Protein AF-A0A4P5VW61-F1 (afdb_monomer)

Secondary structure (DSSP, 8-state):
-----EE-TTT-PEEEEEEEEEEEEETTEEEEEEEEEEEETT-PPPTT--SS-EE--HHHHHHHHHHHHHHHHHHHSSPPPGGGS-----PPPS-----PPPPHHHHHHHHHHHTTS-HHHHHHHH-S-------

Mean predicted aligned error: 16.07 Å

Radius of gyration: 23.54 Å; Cα contacts (8 Å, |Δi|>4): 125; chains: 1; bounding box: 51×64×35 Å

Solvent-accessible surface area (backbone atoms only — not comparable to full-atom values): 8748 Å² total; per-residue (Å²): 131,89,76,72,83,42,54,27,95,86,75,66,44,58,30,42,83,42,77,41,86,41,78,50,76,56,91,94,47,72,49,78,43,78,37,69,34,35,30,29,72,82,51,50,67,39,98,85,65,49,74,61,28,67,50,76,53,75,67,43,52,62,64,37,46,61,58,52,43,51,54,38,28,73,74,70,74,46,81,73,58,78,90,69,50,92,63,81,73,76,73,73,69,91,70,78,89,76,90,78,84,73,52,75,66,56,48,51,55,49,54,67,70,40,62,90,52,55,71,72,55,44,48,63,74,65,67,63,76,100,74,83,92,84,128

Foldseek 3Di:
DCPPFDADPPPRATWDKDWDFDWDDDDPDIDTFTAIWTWHPVFDADPVRDTGDTHHDPVSLVVCVVRVQVRCCVRPVDGDDPVPRPDDPPPPPPDDDDDDDDDPVRVVVLPVVCPPDDSVVSCVVPPPDPDDDPD

Sequence (135 aa):
MDQTAKTCPYCEKMARPVLVPTRIKRGDRVVSVQLETWECASGCRSEDGSRPFAFSDQAQAKRNDPVIREAWRGAFGEEIPDAMRPGRKPQEPRNRTVQVKLTERELHELDQRRGGASRSEYIRSHALPFERRTG

Nearest PDB structures (foldseek):
  8s9i-assembly1_A  TM=2.955E-01  e=8.346E-01  Tequatrovirus
  6u11-assembly1_A-2  TM=4.839E-01  e=3.223E+00  Xenopus laevis
  2ix8-assembly1_A  TM=2.267E-01  e=7.161E+00  Saccharomyces cerevisiae

Structure (mmCIF, N/CA/C/O backbone):
data_AF-A0A4P5VW61-F1
#
_entry.id   AF-A0A4P5VW61-F1
#
loop_
_atom_site.group_PDB
_atom_site.id
_atom_site.type_symbol
_atom_site.label_atom_id
_atom_site.label_alt_id
_atom_site.label_comp_id
_atom_site.label_asym_id
_atom_site.label_entity_id
_atom_site.label_seq_id
_atom_site.pdbx_PDB_ins_code
_atom_site.Cartn_x
_atom_site.Cartn_y
_atom_site.Cartn_z
_atom_site.occupancy
_atom_site.B_iso_or_equiv
_atom_site.auth_seq_id
_atom_site.auth_comp_id
_atom_site.auth_asym_id
_atom_site.auth_atom_id
_atom_site.pdbx_PDB_model_num
ATOM 1 N N . MET A 1 1 ? 0.773 23.503 -9.297 1.00 40.69 1 MET A N 1
ATOM 2 C CA . MET A 1 1 ? 0.613 22.157 -8.707 1.00 40.69 1 MET A CA 1
ATOM 3 C C . MET A 1 1 ? 1.643 21.270 -9.366 1.00 40.69 1 MET A C 1
ATOM 5 O O . MET A 1 1 ? 1.512 20.996 -10.550 1.00 40.69 1 MET A O 1
ATOM 9 N N . ASP A 1 2 ? 2.701 20.921 -8.646 1.00 42.50 2 ASP A N 1
ATOM 10 C CA . ASP A 1 2 ? 3.789 20.105 -9.182 1.00 42.50 2 ASP A CA 1
ATOM 11 C C . ASP A 1 2 ? 3.354 18.630 -9.152 1.00 42.50 2 ASP A C 1
ATOM 13 O O . ASP A 1 2 ? 3.580 17.900 -8.187 1.00 42.50 2 ASP A O 1
ATOM 17 N N . GLN A 1 3 ? 2.578 18.222 -10.162 1.00 53.84 3 GLN A N 1
ATOM 18 C CA . GLN A 1 3 ? 2.303 16.809 -10.417 1.00 53.84 3 GLN A CA 1
ATOM 19 C C . GLN A 1 3 ? 3.571 16.217 -11.020 1.00 53.84 3 GLN A C 1
ATOM 21 O O . GLN A 1 3 ? 3.691 16.082 -12.236 1.00 53.84 3 GLN A O 1
ATOM 26 N N . THR A 1 4 ? 4.550 15.911 -10.174 1.00 61.12 4 THR A N 1
ATOM 27 C CA . THR A 1 4 ? 5.763 15.236 -10.622 1.00 61.12 4 THR A CA 1
ATOM 28 C C . THR A 1 4 ? 5.333 13.902 -11.215 1.00 61.12 4 THR A C 1
ATOM 30 O O . THR A 1 4 ? 4.836 13.034 -10.491 1.00 61.12 4 THR A O 1
ATOM 33 N N . ALA A 1 5 ? 5.460 13.768 -12.537 1.00 67.75 5 ALA A N 1
ATOM 34 C CA . ALA A 1 5 ? 5.123 12.551 -13.254 1.00 67.75 5 ALA A CA 1
ATOM 35 C C . ALA A 1 5 ? 5.784 11.361 -12.546 1.00 67.75 5 ALA A C 1
ATOM 37 O O . ALA A 1 5 ? 7.002 11.332 -12.362 1.00 67.75 5 ALA A O 1
ATOM 38 N N . LYS A 1 6 ? 4.973 10.407 -12.085 1.00 81.56 6 LYS A N 1
ATOM 39 C CA . LYS A 1 6 ? 5.480 9.191 -11.451 1.00 81.56 6 LYS A CA 1
ATOM 40 C C . LYS A 1 6 ? 5.681 8.118 -12.497 1.00 81.56 6 LYS A C 1
ATOM 42 O O . LYS A 1 6 ? 4.929 8.031 -13.463 1.00 81.56 6 LYS A O 1
ATOM 47 N N . THR A 1 7 ? 6.685 7.286 -12.285 1.00 85.38 7 THR A N 1
ATOM 48 C CA . THR A 1 7 ? 6.927 6.088 -13.081 1.00 85.38 7 THR A CA 1
ATOM 49 C C . THR A 1 7 ? 6.535 4.857 -12.279 1.00 85.38 7 THR A C 1
ATOM 51 O O . THR A 1 7 ? 6.574 4.843 -11.047 1.00 85.38 7 THR A O 1
ATOM 54 N N . CYS A 1 8 ? 6.097 3.816 -12.977 1.00 83.38 8 CYS A N 1
ATOM 55 C CA . CYS A 1 8 ? 5.836 2.526 -12.367 1.00 83.38 8 CYS A CA 1
ATOM 56 C C . CYS A 1 8 ? 7.164 1.922 -11.872 1.00 83.38 8 CYS A C 1
ATOM 58 O O . CYS A 1 8 ? 8.082 1.789 -12.680 1.00 83.38 8 CYS A O 1
ATOM 60 N N . PRO A 1 9 ? 7.271 1.482 -10.607 1.00 79.75 9 PRO A N 1
ATOM 61 C CA . PRO A 1 9 ? 8.506 0.917 -10.055 1.00 79.75 9 PRO A CA 1
ATOM 62 C C . PRO A 1 9 ? 8.950 -0.398 -10.715 1.00 79.75 9 PRO A C 1
ATOM 64 O O . PRO A 1 9 ? 10.076 -0.824 -10.502 1.00 79.75 9 PRO A O 1
ATOM 67 N N . TYR A 1 10 ? 8.084 -1.047 -11.500 1.00 79.06 10 TYR A N 1
ATOM 68 C CA . TYR A 1 10 ? 8.384 -2.330 -12.146 1.00 79.06 10 TYR A CA 1
ATOM 69 C C . TYR A 1 10 ? 8.803 -2.205 -13.609 1.00 79.06 10 TYR A C 1
ATOM 71 O O . TYR A 1 10 ? 9.571 -3.022 -14.100 1.00 79.06 10 TYR A O 1
ATOM 79 N N . CYS A 1 11 ? 8.246 -1.237 -14.333 1.00 80.81 11 CYS A N 1
ATOM 80 C CA . CYS A 1 11 ? 8.435 -1.134 -15.780 1.00 80.81 11 CYS A CA 1
ATOM 81 C C . CYS A 1 11 ? 8.774 0.279 -16.250 1.00 80.81 11 CYS A C 1
ATOM 83 O O . CYS A 1 11 ? 8.789 0.522 -17.453 1.00 80.81 11 CYS A O 1
ATOM 85 N N . GLU A 1 12 ? 8.982 1.207 -15.310 1.00 84.56 12 GLU A N 1
ATOM 86 C CA . GLU A 1 12 ? 9.488 2.575 -15.499 1.00 84.56 12 GLU A CA 1
ATOM 87 C C . GLU A 1 12 ? 8.648 3.483 -16.409 1.00 84.56 12 GLU A C 1
ATOM 89 O O . GLU A 1 12 ? 8.930 4.669 -16.558 1.00 84.56 12 GLU A O 1
ATOM 94 N N . LYS A 1 13 ? 7.547 2.973 -16.965 1.00 86.25 13 LYS A N 1
ATOM 95 C CA . LYS A 1 13 ? 6.601 3.764 -17.751 1.00 86.25 13 LYS A CA 1
ATOM 96 C C . LYS A 1 13 ? 5.794 4.699 -16.859 1.00 86.25 13 LYS A C 1
ATOM 98 O O . LYS A 1 13 ? 5.634 4.449 -15.664 1.00 86.25 13 LYS A O 1
ATOM 103 N N . MET A 1 14 ? 5.244 5.751 -17.459 1.00 88.19 14 MET A N 1
ATOM 104 C CA . MET A 1 14 ? 4.424 6.730 -16.747 1.00 88.19 14 MET A CA 1
ATOM 105 C C . MET A 1 14 ? 3.256 6.066 -16.006 1.00 88.19 14 MET A C 1
ATOM 107 O O . MET A 1 14 ? 2.543 5.209 -16.536 1.00 88.19 14 MET A O 1
ATOM 111 N N . ALA A 1 15 ? 3.068 6.492 -14.766 1.00 88.38 15 ALA A N 1
ATOM 112 C CA . ALA A 1 15 ? 1.906 6.216 -13.954 1.00 88.38 15 ALA A CA 1
ATOM 113 C C . ALA A 1 15 ? 0.972 7.428 -13.991 1.00 88.38 15 ALA A C 1
ATOM 115 O O . ALA A 1 15 ? 1.412 8.577 -14.062 1.00 88.38 15 ALA A O 1
ATOM 116 N N . ARG A 1 16 ? -0.327 7.157 -13.940 1.00 88.25 16 ARG A N 1
ATOM 117 C CA . ARG A 1 16 ? -1.374 8.177 -13.898 1.00 88.25 16 ARG A CA 1
ATOM 118 C C . ARG A 1 16 ? -2.084 8.131 -12.548 1.00 88.25 16 ARG A C 1
ATOM 120 O O . ARG A 1 16 ? -2.221 7.040 -11.992 1.00 88.25 16 ARG A O 1
ATOM 127 N N . PRO A 1 17 ? -2.527 9.273 -12.008 1.00 88.31 17 PRO A N 1
ATOM 128 C CA . PRO A 1 17 ? -3.357 9.259 -10.819 1.00 88.31 17 PRO A CA 1
ATOM 129 C C . PRO A 1 17 ? -4.737 8.698 -11.189 1.00 88.31 17 PRO A C 1
ATOM 131 O O . PRO A 1 17 ? -5.300 9.049 -12.228 1.00 88.31 17 PRO A O 1
ATOM 134 N N . VAL A 1 18 ? -5.274 7.811 -10.358 1.00 89.06 18 VAL A N 1
ATOM 135 C CA . VAL A 1 18 ? -6.623 7.247 -10.495 1.00 89.06 18 VAL A CA 1
ATOM 136 C C . VAL A 1 18 ? -7.308 7.214 -9.135 1.00 89.06 18 VAL A C 1
ATOM 138 O O . VAL A 1 18 ? -6.644 7.147 -8.102 1.00 89.06 18 VAL A O 1
ATOM 141 N N . LEU A 1 19 ? -8.639 7.239 -9.131 1.00 90.81 19 LEU A N 1
ATOM 142 C CA . LEU A 1 19 ? -9.431 7.006 -7.927 1.00 90.81 19 LEU A CA 1
ATOM 143 C C . LEU A 1 19 ? -9.804 5.528 -7.850 1.00 90.81 19 LEU A C 1
ATOM 145 O O . LEU A 1 19 ? -10.357 4.981 -8.805 1.00 90.81 19 LEU A O 1
ATOM 149 N N . VAL A 1 20 ? -9.504 4.892 -6.720 1.00 87.44 20 VAL A N 1
ATOM 150 C CA . VAL A 1 20 ? -9.843 3.491 -6.465 1.00 87.44 20 VAL A CA 1
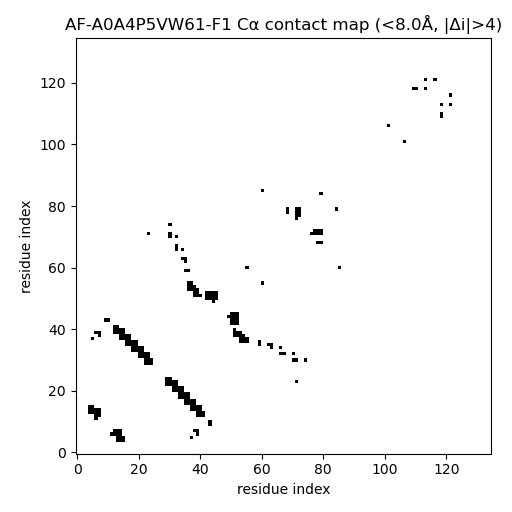ATOM 151 C C . VAL A 1 20 ? -10.799 3.354 -5.281 1.00 87.44 20 VAL A C 1
ATOM 153 O O . VAL A 1 20 ? -10.580 3.977 -4.233 1.00 87.44 20 VAL A O 1
ATOM 156 N N . PRO A 1 21 ? -11.831 2.497 -5.397 1.00 89.00 21 PRO A N 1
ATOM 157 C CA . PRO A 1 21 ? -12.710 2.192 -4.282 1.00 89.00 21 PRO A CA 1
ATOM 158 C C . PRO A 1 21 ? -11.942 1.388 -3.229 1.00 89.00 21 PRO A C 1
ATOM 160 O O . PRO A 1 21 ? -11.595 0.224 -3.428 1.00 89.00 21 PRO A O 1
ATOM 163 N N . THR A 1 22 ? -11.694 2.012 -2.084 1.00 88.44 22 THR A N 1
ATOM 164 C CA . THR A 1 22 ? -11.005 1.424 -0.938 1.00 88.44 22 THR A CA 1
ATOM 165 C C . THR A 1 22 ? -12.002 1.145 0.175 1.00 88.44 22 THR A C 1
ATOM 167 O O . THR A 1 22 ? -12.787 2.010 0.559 1.00 88.44 22 THR A O 1
ATOM 170 N N . ARG A 1 23 ? -11.971 -0.074 0.718 1.00 89.19 23 ARG A N 1
ATOM 171 C CA . ARG A 1 23 ? -12.832 -0.470 1.836 1.00 89.19 23 ARG A CA 1
ATOM 172 C C . ARG A 1 23 ? -12.127 -0.208 3.159 1.00 89.19 23 ARG A C 1
ATOM 174 O O . ARG A 1 23 ? -11.047 -0.741 3.397 1.00 89.19 23 ARG A O 1
ATOM 181 N N . ILE A 1 24 ? -12.776 0.545 4.036 1.00 87.50 24 ILE A N 1
ATOM 182 C CA . ILE A 1 24 ? -12.354 0.749 5.420 1.00 87.50 24 ILE A CA 1
ATOM 183 C C . ILE A 1 24 ? -13.316 -0.030 6.321 1.00 87.50 24 ILE A C 1
ATOM 185 O O . ILE A 1 24 ? -14.535 0.104 6.198 1.00 87.50 24 ILE A O 1
ATOM 189 N N . LYS A 1 25 ? -12.776 -0.877 7.201 1.00 86.06 25 LYS A N 1
ATOM 190 C CA . LYS A 1 25 ? -13.551 -1.790 8.053 1.00 86.06 25 LYS A CA 1
ATOM 191 C C . LYS A 1 25 ? -13.409 -1.420 9.528 1.00 86.06 25 LYS A C 1
ATOM 193 O O . LYS A 1 25 ? -12.300 -1.181 9.998 1.00 86.06 25 LYS A O 1
ATOM 198 N N . ARG A 1 26 ? -14.524 -1.470 10.259 1.00 84.44 26 ARG A N 1
ATOM 199 C CA . ARG A 1 26 ? -14.585 -1.367 11.719 1.00 84.44 26 ARG A CA 1
ATOM 200 C C . ARG A 1 26 ? -15.580 -2.390 12.267 1.00 84.44 26 ARG A C 1
ATOM 202 O O . ARG A 1 26 ? -16.781 -2.257 12.043 1.00 84.44 26 ARG A O 1
ATOM 209 N N . GLY A 1 27 ? -15.092 -3.400 12.990 1.00 84.00 27 GLY A N 1
ATOM 210 C CA . GLY A 1 27 ? -15.936 -4.528 13.407 1.00 84.00 27 GLY A CA 1
ATOM 211 C C . GLY A 1 27 ? -16.609 -5.161 12.186 1.00 84.00 27 GLY A C 1
ATOM 212 O O . GLY A 1 27 ? -15.923 -5.466 11.211 1.00 84.00 27 GLY A O 1
ATOM 213 N N . ASP A 1 28 ? -17.935 -5.265 12.195 1.00 87.19 28 ASP A N 1
ATOM 214 C CA . ASP A 1 28 ? -18.721 -5.806 11.073 1.00 87.19 28 ASP A CA 1
ATOM 215 C C . ASP A 1 28 ? -19.130 -4.762 10.027 1.00 87.19 28 ASP A C 1
ATOM 217 O O . ASP A 1 28 ? -19.692 -5.093 8.984 1.00 87.19 28 ASP A O 1
ATOM 221 N N . ARG A 1 29 ? -18.832 -3.485 10.272 1.00 84.56 29 ARG A N 1
ATOM 222 C CA . ARG A 1 29 ? -19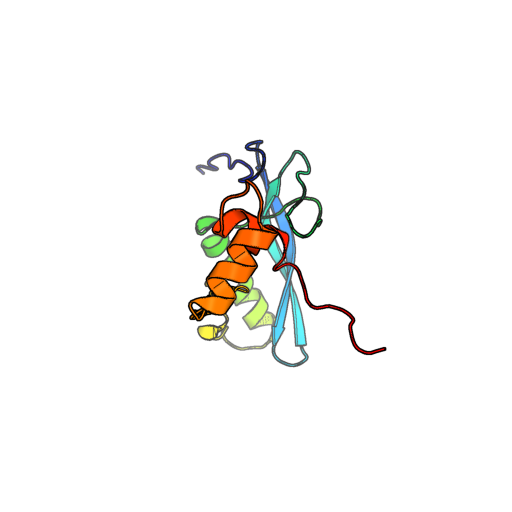.230 -2.389 9.391 1.00 84.56 29 ARG A CA 1
ATOM 223 C C . ARG A 1 29 ? -18.106 -2.060 8.414 1.00 84.56 29 ARG A C 1
ATOM 225 O O . ARG A 1 29 ? -16.934 -1.980 8.786 1.00 84.56 29 ARG A O 1
ATOM 232 N N . VAL A 1 30 ? -18.473 -1.842 7.155 1.00 88.69 30 VAL A N 1
ATOM 233 C CA . VAL A 1 30 ? -17.547 -1.493 6.073 1.00 88.69 30 VAL A CA 1
ATOM 234 C C . VAL A 1 30 ? -18.060 -0.247 5.369 1.00 88.69 30 VAL A C 1
ATOM 236 O O . VAL A 1 30 ? -19.234 -0.180 5.013 1.00 88.69 30 VAL A O 1
ATOM 239 N N . VAL A 1 31 ? -17.174 0.718 5.144 1.00 89.75 31 VAL A N 1
ATOM 240 C CA . VAL A 1 31 ? -17.430 1.886 4.296 1.00 89.75 31 VAL A CA 1
ATOM 241 C C . VAL A 1 31 ? -16.495 1.841 3.091 1.00 89.75 31 VAL A C 1
ATOM 243 O O . VAL A 1 31 ? -15.324 1.484 3.216 1.00 89.75 31 VAL A O 1
ATOM 246 N N . SER A 1 32 ? -17.020 2.161 1.910 1.00 90.88 32 SER A N 1
ATOM 247 C CA . SER A 1 32 ? -16.232 2.285 0.684 1.00 90.88 32 SER A CA 1
ATOM 248 C C . SER A 1 32 ? -15.967 3.759 0.411 1.00 90.88 32 SER A C 1
ATOM 250 O O . SER A 1 32 ? -16.907 4.545 0.345 1.00 90.88 32 SER A O 1
ATOM 252 N N . VAL A 1 33 ? -14.702 4.126 0.228 1.00 91.69 33 VAL A N 1
ATOM 253 C CA . VAL A 1 33 ? -14.259 5.494 -0.059 1.00 91.69 33 VAL A CA 1
ATOM 254 C C . VAL A 1 33 ? -13.412 5.508 -1.328 1.00 91.69 33 VAL A C 1
ATOM 256 O O . VAL A 1 33 ? -12.695 4.550 -1.604 1.00 91.69 33 VAL A O 1
ATOM 259 N N . GLN A 1 34 ? -13.503 6.572 -2.121 1.00 92.44 34 GLN A N 1
ATOM 260 C CA . GLN A 1 34 ? -12.650 6.754 -3.296 1.00 92.44 34 GLN A CA 1
ATOM 261 C C . GLN A 1 34 ? -11.339 7.406 -2.863 1.00 92.44 34 GLN A C 1
ATOM 263 O O . GLN A 1 34 ? -11.359 8.523 -2.351 1.00 92.44 34 GLN A O 1
ATOM 268 N N . LEU A 1 35 ? -10.215 6.714 -3.048 1.00 90.88 35 LEU A N 1
ATOM 269 C CA . LEU A 1 35 ? -8.885 7.228 -2.708 1.00 90.88 35 LEU A CA 1
ATOM 270 C C . LEU A 1 35 ? -8.026 7.372 -3.957 1.00 90.88 35 LEU A C 1
ATOM 272 O O . LEU A 1 35 ? -8.107 6.549 -4.866 1.00 90.88 35 LEU A O 1
ATOM 276 N N . GLU A 1 36 ? -7.174 8.392 -3.984 1.00 91.12 36 GLU A N 1
ATOM 277 C CA . GLU A 1 36 ? -6.223 8.587 -5.073 1.00 91.12 36 GLU A CA 1
ATOM 278 C C . GLU A 1 36 ? -5.053 7.600 -4.947 1.00 91.12 36 GLU A C 1
ATOM 280 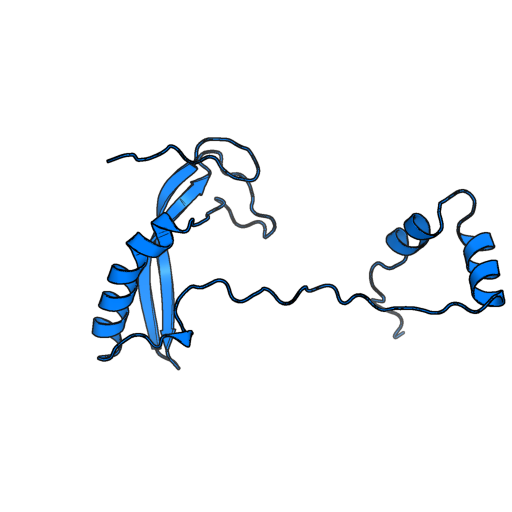O O . GLU A 1 36 ? -4.426 7.479 -3.892 1.00 91.12 36 GLU A O 1
ATOM 285 N N . THR A 1 37 ? -4.731 6.907 -6.034 1.00 89.88 37 THR A N 1
ATOM 286 C CA . THR A 1 37 ? -3.561 6.034 -6.162 1.00 89.88 37 THR A CA 1
ATOM 287 C C . THR A 1 37 ? -2.875 6.259 -7.511 1.00 89.88 37 THR A C 1
ATOM 289 O O . THR A 1 37 ? -3.431 6.903 -8.399 1.00 89.88 37 THR A O 1
ATOM 292 N N . TRP A 1 38 ? -1.641 5.791 -7.676 1.00 88.75 38 TRP A N 1
ATOM 293 C CA . TRP A 1 38 ? -0.960 5.769 -8.967 1.00 88.75 38 TRP A CA 1
ATOM 294 C C . TRP A 1 38 ? -1.196 4.435 -9.655 1.00 88.75 38 TRP A C 1
ATOM 296 O O . TRP A 1 38 ? -0.903 3.389 -9.090 1.00 88.75 38 TRP A O 1
ATOM 306 N N . GLU A 1 39 ? -1.648 4.469 -10.900 1.00 88.19 39 GLU A N 1
ATOM 307 C CA . GLU A 1 39 ? -1.827 3.283 -11.730 1.00 88.19 39 GLU A CA 1
ATOM 308 C C . GLU A 1 39 ? -0.842 3.298 -12.896 1.00 88.19 39 GLU A C 1
ATOM 310 O O . GLU A 1 39 ? -0.673 4.310 -13.583 1.00 88.19 39 GLU A O 1
ATOM 315 N N . CYS A 1 40 ? -0.190 2.163 -13.147 1.00 86.75 40 CYS A N 1
ATOM 316 C CA . CYS A 1 40 ? 0.692 2.021 -14.298 1.00 86.75 40 CYS A CA 1
ATOM 317 C C . CYS A 1 40 ? -0.100 2.077 -15.615 1.00 86.75 40 CYS A C 1
ATOM 319 O O . CYS A 1 40 ? -0.859 1.157 -15.928 1.00 86.75 40 CYS A O 1
ATOM 321 N N . ALA A 1 41 ? 0.156 3.093 -16.448 1.00 78.19 41 ALA A N 1
ATOM 322 C CA . ALA A 1 41 ? -0.577 3.308 -17.701 1.00 78.19 41 ALA A CA 1
ATOM 323 C C . ALA A 1 41 ? -0.345 2.208 -18.752 1.00 78.19 41 ALA A C 1
ATOM 325 O O . ALA A 1 41 ? -1.119 2.062 -19.692 1.00 78.19 41 ALA A O 1
ATOM 326 N N . SER A 1 42 ? 0.716 1.414 -18.599 1.00 76.81 42 SER A N 1
ATOM 327 C CA . SER A 1 42 ? 1.036 0.322 -19.523 1.00 76.81 42 SER A CA 1
ATOM 328 C C . SER A 1 42 ? 0.505 -1.045 -19.108 1.00 76.81 42 SER A C 1
ATOM 330 O O . SER A 1 42 ? 0.745 -2.038 -19.794 1.00 76.81 42 SER A O 1
ATOM 332 N N . GLY A 1 43 ? -0.218 -1.105 -17.985 1.00 68.94 43 GLY A N 1
ATOM 333 C CA . GLY A 1 43 ? -0.834 -2.333 -17.503 1.00 68.94 43 GLY A CA 1
ATOM 334 C C . GLY A 1 43 ? 0.177 -3.369 -17.018 1.00 68.94 43 GLY A C 1
ATOM 335 O O . GLY A 1 43 ? -0.082 -4.565 -17.144 1.00 68.94 43 GLY A O 1
ATOM 336 N N . CYS A 1 44 ? 1.332 -2.955 -16.495 1.00 73.44 44 CYS A N 1
ATOM 337 C CA . CYS A 1 44 ? 2.283 -3.879 -15.871 1.00 73.44 44 CYS A CA 1
ATOM 338 C C . CYS A 1 44 ? 1.572 -4.712 -14.788 1.00 73.44 44 CYS A C 1
ATOM 340 O O . CYS A 1 44 ? 0.659 -4.221 -14.119 1.00 73.44 44 CYS A O 1
ATOM 342 N N . ARG A 1 45 ? 1.925 -5.999 -14.693 1.00 66.81 45 ARG A N 1
ATOM 343 C CA . ARG A 1 45 ? 1.378 -6.899 -13.670 1.00 66.81 45 ARG A CA 1
ATOM 344 C C . ARG A 1 45 ? 2.089 -6.622 -12.352 1.00 66.81 45 ARG A C 1
ATOM 346 O O . ARG A 1 45 ? 3.308 -6.473 -12.341 1.00 66.81 45 ARG A O 1
ATOM 353 N N . SER A 1 46 ? 1.329 -6.561 -11.271 1.00 63.16 46 SER A N 1
ATOM 354 C CA . SER A 1 46 ? 1.866 -6.727 -9.923 1.00 63.16 46 SER A CA 1
ATOM 355 C C . SER A 1 46 ? 2.432 -8.147 -9.742 1.00 63.16 46 SER A C 1
ATOM 357 O O . SER A 1 46 ? 2.091 -9.066 -10.492 1.00 63.16 46 SER A O 1
ATOM 359 N N . GLU A 1 47 ? 3.241 -8.358 -8.702 1.00 62.00 47 GLU A N 1
ATOM 360 C CA . GLU A 1 47 ? 3.681 -9.706 -8.301 1.00 62.00 47 GLU A CA 1
ATOM 361 C C . GLU A 1 47 ? 2.511 -10.627 -7.913 1.00 62.00 47 GLU A C 1
ATOM 363 O O . GLU A 1 47 ? 2.607 -11.840 -8.068 1.00 62.00 47 GLU A O 1
ATOM 368 N N . ASP A 1 48 ? 1.387 -10.062 -7.456 1.00 62.25 48 ASP A N 1
ATOM 369 C CA . ASP A 1 48 ? 0.168 -10.811 -7.119 1.00 62.25 48 ASP A CA 1
ATOM 370 C C . ASP A 1 48 ? -0.766 -11.055 -8.323 1.00 62.25 48 ASP A C 1
ATOM 372 O O . ASP A 1 48 ? -1.847 -11.620 -8.170 1.00 62.25 48 ASP A O 1
ATOM 376 N N . GLY A 1 49 ? -0.358 -10.649 -9.531 1.00 60.84 49 GLY A N 1
ATOM 377 C CA . GLY A 1 49 ? -1.111 -10.859 -10.767 1.00 60.84 49 GLY A CA 1
ATOM 378 C C . GLY A 1 49 ? -2.323 -9.940 -10.958 1.00 60.84 49 GLY A C 1
ATOM 379 O O . GLY A 1 49 ? -2.963 -10.017 -12.012 1.00 60.84 49 GLY A O 1
ATOM 380 N N . SER A 1 50 ? -2.627 -9.052 -10.006 1.00 61.06 50 SER A N 1
ATOM 381 C CA . SER A 1 50 ? -3.640 -8.012 -10.186 1.00 61.06 50 SER A CA 1
ATOM 382 C C . SER A 1 50 ? -3.248 -7.035 -11.308 1.00 61.06 50 SER A C 1
ATOM 384 O O . SER A 1 50 ? -2.085 -6.663 -11.503 1.00 61.06 50 SER A O 1
ATOM 386 N N . ARG A 1 51 ? -4.231 -6.660 -12.134 1.00 63.38 51 ARG A N 1
ATOM 387 C CA . ARG A 1 51 ? -4.060 -5.658 -13.191 1.00 63.38 51 ARG A CA 1
ATOM 388 C C . ARG A 1 51 ? -5.198 -4.648 -13.142 1.00 63.38 51 ARG A C 1
ATOM 390 O O . ARG A 1 51 ? -6.350 -5.069 -13.023 1.00 63.38 51 ARG A O 1
ATOM 397 N N . PRO A 1 52 ? -4.892 -3.364 -13.367 1.00 69.88 52 PRO A N 1
ATOM 398 C CA . PRO A 1 52 ? -3.548 -2.774 -13.502 1.00 69.88 52 PRO A CA 1
ATOM 399 C C . PRO A 1 52 ? -2.801 -2.635 -12.154 1.00 69.88 52 PRO A C 1
ATOM 401 O O . PRO A 1 52 ? -3.429 -2.539 -11.105 1.00 69.88 52 PRO A O 1
ATOM 404 N N . PHE A 1 53 ? -1.457 -2.627 -12.178 1.00 77.94 53 PHE A N 1
ATOM 405 C CA . PHE A 1 53 ? -0.647 -2.367 -10.978 1.00 77.94 53 PHE A CA 1
ATOM 406 C C . PHE A 1 53 ? -0.917 -0.957 -10.434 1.00 77.94 53 PHE A C 1
ATOM 408 O O . PHE A 1 53 ? -0.683 0.031 -11.143 1.00 77.94 53 PHE A O 1
ATOM 415 N N . ALA A 1 54 ? -1.350 -0.888 -9.174 1.00 81.31 54 ALA A N 1
ATOM 416 C CA . ALA A 1 54 ? -1.601 0.344 -8.440 1.00 81.31 54 ALA A CA 1
ATOM 417 C C . ALA A 1 54 ? -0.675 0.470 -7.220 1.00 81.31 54 ALA A C 1
ATOM 419 O O . ALA A 1 54 ? -0.365 -0.519 -6.555 1.00 81.31 54 ALA A O 1
ATOM 420 N N . PHE A 1 55 ? -0.224 1.687 -6.922 1.00 82.88 55 PHE A N 1
ATOM 421 C CA . PHE A 1 55 ? 0.680 1.976 -5.812 1.00 82.88 55 PHE A CA 1
ATOM 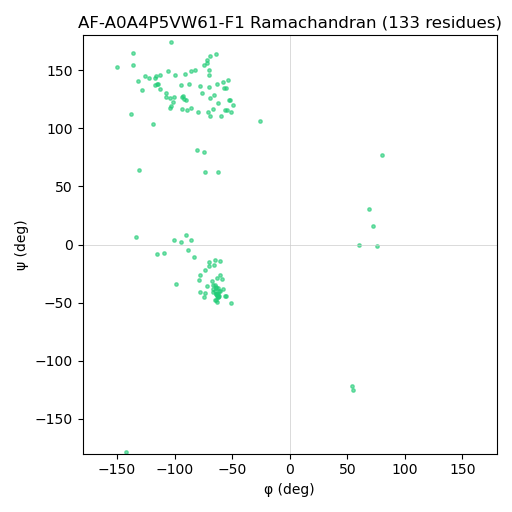422 C C . PHE A 1 55 ? 0.456 3.377 -5.250 1.00 82.88 55 PHE A C 1
ATOM 424 O O . PHE A 1 55 ? 0.051 4.291 -5.959 1.00 82.88 55 PHE A O 1
ATOM 431 N N . SER A 1 56 ? 0.777 3.565 -3.972 1.00 84.19 56 SER A N 1
ATOM 432 C CA . SER A 1 56 ? 0.692 4.872 -3.321 1.00 84.19 56 SER A CA 1
ATOM 433 C C . SER A 1 56 ? 2.028 5.306 -2.747 1.00 84.19 56 SER A C 1
ATOM 435 O O . SER A 1 56 ? 2.793 4.495 -2.225 1.00 84.19 56 SER A O 1
ATOM 437 N N . ASP A 1 57 ? 2.294 6.607 -2.832 1.00 83.06 57 ASP A N 1
ATOM 438 C CA . ASP A 1 57 ? 3.442 7.244 -2.194 1.00 83.06 57 ASP A CA 1
ATOM 439 C C . ASP A 1 57 ? 3.029 8.013 -0.926 1.00 83.06 57 ASP A C 1
ATOM 441 O O . ASP A 1 57 ? 1.847 8.140 -0.589 1.00 83.06 57 ASP A O 1
ATOM 445 N N . GLN A 1 58 ? 4.017 8.535 -0.196 1.00 80.56 58 GLN A N 1
ATOM 446 C CA . GLN A 1 58 ? 3.766 9.288 1.035 1.00 80.56 58 GLN A CA 1
ATOM 447 C C . GLN A 1 58 ? 2.954 10.572 0.786 1.00 80.56 58 GLN A C 1
ATOM 449 O O . GLN A 1 58 ? 2.220 11.013 1.670 1.00 80.56 58 GLN A O 1
ATOM 454 N N . ALA A 1 59 ? 3.065 11.182 -0.397 1.00 82.69 59 ALA A N 1
ATOM 455 C CA . ALA A 1 59 ? 2.319 12.389 -0.730 1.00 82.69 59 ALA A CA 1
ATOM 456 C C . ALA A 1 59 ? 0.836 12.071 -0.979 1.00 82.69 59 ALA A C 1
ATOM 458 O O . ALA A 1 59 ? -0.024 12.788 -0.473 1.00 82.69 59 ALA A O 1
ATOM 459 N N . GLN A 1 60 ? 0.527 10.973 -1.675 1.00 84.88 60 GLN A N 1
ATOM 460 C CA . GLN A 1 60 ? -0.838 10.458 -1.819 1.00 84.88 60 GLN A CA 1
ATOM 461 C C . GLN A 1 60 ? -1.432 10.045 -0.480 1.00 84.88 60 GLN A C 1
ATOM 463 O O . GLN A 1 60 ? -2.567 10.406 -0.191 1.00 84.88 60 GLN A O 1
ATOM 468 N N . ALA A 1 61 ? -0.664 9.364 0.375 1.00 84.94 61 ALA A N 1
ATOM 469 C CA . ALA A 1 61 ? -1.130 9.014 1.715 1.00 84.94 61 ALA A CA 1
ATOM 470 C C . ALA A 1 61 ? -1.556 10.265 2.507 1.00 84.94 61 ALA A C 1
ATOM 472 O O . ALA A 1 61 ? -2.637 10.283 3.089 1.00 84.94 61 ALA A O 1
ATOM 473 N N . LYS A 1 62 ? -0.759 11.343 2.455 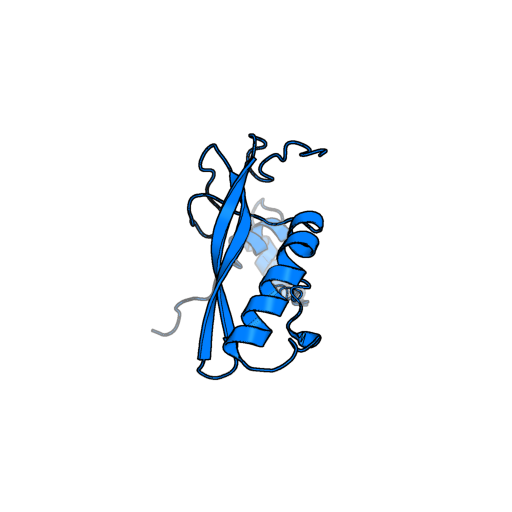1.00 87.06 62 LYS A N 1
ATOM 474 C CA . LYS A 1 62 ? -1.101 12.632 3.082 1.00 87.06 62 LYS A CA 1
ATOM 475 C C . LYS A 1 62 ? -2.346 13.289 2.472 1.00 87.06 62 LYS A C 1
ATOM 477 O O . LYS A 1 62 ? -3.112 13.895 3.213 1.00 87.06 62 LYS A O 1
ATOM 482 N N . ARG A 1 63 ? -2.561 13.180 1.154 1.00 87.19 63 ARG A N 1
ATOM 483 C CA . ARG A 1 63 ? -3.765 13.710 0.481 1.00 87.19 63 ARG A CA 1
ATOM 484 C C . ARG A 1 63 ? -5.026 12.901 0.789 1.00 87.19 63 ARG A C 1
ATOM 486 O O . ARG A 1 63 ? -6.094 13.482 0.931 1.00 87.19 63 ARG A O 1
ATOM 493 N N . ASN A 1 64 ? -4.897 11.584 0.919 1.00 91.25 64 ASN A N 1
ATOM 494 C CA . ASN A 1 64 ? -6.006 10.676 1.210 1.00 91.25 64 ASN A CA 1
ATOM 495 C C . ASN A 1 64 ? -6.423 10.697 2.690 1.00 91.25 64 ASN A C 1
ATOM 497 O O . ASN A 1 64 ? -7.576 10.410 2.995 1.00 91.25 64 ASN A O 1
ATOM 501 N N . ASP A 1 65 ? -5.517 11.037 3.611 1.00 90.06 65 ASP A N 1
ATOM 502 C CA . ASP A 1 65 ? -5.781 11.064 5.057 1.00 90.06 65 ASP A CA 1
ATOM 503 C C . ASP A 1 65 ? -7.039 11.867 5.466 1.00 90.06 65 ASP A C 1
ATOM 505 O O . ASP A 1 65 ? -7.886 11.301 6.162 1.00 90.06 65 ASP A O 1
ATOM 509 N N . PRO A 1 66 ? -7.254 13.128 5.027 1.00 91.75 66 PRO A N 1
ATOM 510 C CA . PRO A 1 66 ? -8.480 13.856 5.364 1.00 91.75 66 PRO A CA 1
ATOM 511 C C . PRO A 1 66 ? -9.748 13.181 4.820 1.00 91.75 66 PRO A C 1
ATOM 513 O O . PRO A 1 66 ? -10.745 13.117 5.534 1.00 91.75 66 PRO A O 1
ATOM 516 N N . VAL A 1 67 ? -9.694 12.605 3.612 1.00 91.75 67 VAL A N 1
ATOM 517 C CA . VAL A 1 67 ? -10.824 11.889 2.987 1.00 91.75 67 VAL A CA 1
ATOM 518 C C . VAL A 1 67 ? -11.199 10.649 3.803 1.00 91.75 67 VAL A C 1
ATOM 520 O O . VAL A 1 67 ? -12.373 10.386 4.060 1.00 91.75 67 VAL A O 1
ATOM 523 N N . ILE A 1 68 ? -10.195 9.901 4.270 1.00 90.62 68 ILE A N 1
ATOM 524 C CA . ILE A 1 68 ? -10.381 8.737 5.144 1.00 90.62 68 ILE A CA 1
ATOM 525 C C . ILE A 1 68 ? -11.014 9.159 6.473 1.00 90.62 68 ILE A C 1
ATOM 527 O O . ILE A 1 68 ? -11.947 8.505 6.936 1.00 90.62 68 ILE A O 1
ATOM 531 N N . ARG A 1 69 ? -10.528 10.245 7.088 1.00 90.19 69 ARG A N 1
ATOM 532 C CA . ARG A 1 69 ? -11.051 10.747 8.369 1.00 90.19 69 ARG A CA 1
ATOM 533 C C . ARG A 1 69 ? -12.499 11.202 8.262 1.00 90.19 69 ARG A C 1
ATOM 535 O O . ARG A 1 69 ? -13.291 10.895 9.149 1.00 90.19 69 ARG A O 1
ATOM 542 N N . GLU A 1 70 ? -12.845 11.906 7.192 1.00 92.75 70 GLU A N 1
ATOM 543 C CA . GLU A 1 70 ? -14.213 12.350 6.938 1.00 92.75 70 GLU A CA 1
ATOM 544 C C . GLU A 1 70 ? -15.149 11.159 6.716 1.00 92.75 70 GLU A C 1
ATOM 546 O O . GLU A 1 70 ? -16.177 11.053 7.387 1.00 92.75 70 GLU A O 1
ATOM 551 N N . ALA A 1 71 ? -14.754 10.205 5.866 1.00 91.25 71 ALA A N 1
ATOM 552 C CA . ALA A 1 71 ? -15.522 8.984 5.633 1.00 91.25 71 ALA A CA 1
ATOM 553 C C . ALA A 1 71 ? -15.691 8.156 6.917 1.00 91.25 71 ALA A C 1
ATOM 555 O O . ALA A 1 71 ? -16.773 7.632 7.181 1.00 91.25 71 ALA A O 1
ATOM 556 N N . TRP A 1 72 ? -14.643 8.063 7.741 1.00 91.81 72 TRP A N 1
ATOM 557 C CA . TRP A 1 72 ? -14.692 7.380 9.033 1.00 91.81 72 TRP A CA 1
ATOM 558 C C . TRP A 1 72 ? -15.669 8.059 9.990 1.00 91.81 72 TRP A C 1
ATOM 560 O O . TRP A 1 72 ? -16.540 7.398 10.553 1.00 91.81 72 TRP A O 1
ATOM 570 N N . ARG A 1 73 ? -15.561 9.381 10.144 1.00 92.31 73 ARG A N 1
ATOM 571 C CA . ARG A 1 73 ? -16.437 10.161 11.019 1.00 92.31 73 ARG A CA 1
ATOM 572 C C . ARG A 1 73 ? -17.891 10.076 10.569 1.00 92.31 73 ARG A C 1
ATOM 574 O O . ARG A 1 73 ? -18.761 9.842 11.400 1.00 92.31 73 ARG A O 1
ATOM 581 N N . GLY A 1 74 ? -18.148 10.195 9.267 1.00 91.00 74 GLY A N 1
ATOM 582 C CA . GLY A 1 74 ? -19.489 10.070 8.697 1.00 91.00 74 GLY A CA 1
ATOM 583 C C . GLY A 1 74 ? -20.083 8.670 8.866 1.00 91.00 74 GLY A C 1
ATOM 584 O O . GLY A 1 74 ? -21.258 8.533 9.192 1.00 91.00 74 GLY A O 1
ATOM 585 N N . ALA A 1 75 ? -19.277 7.617 8.699 1.00 90.38 75 ALA A N 1
ATOM 586 C CA . ALA A 1 75 ? -19.757 6.245 8.826 1.00 90.38 75 ALA A CA 1
ATOM 587 C C . ALA A 1 75 ? -19.915 5.799 10.287 1.00 90.38 75 ALA A C 1
ATOM 589 O O . ALA A 1 75 ? -20.873 5.100 10.621 1.00 90.38 75 ALA A O 1
ATOM 590 N N . PHE A 1 76 ? -18.980 6.158 11.165 1.00 90.31 76 PHE A N 1
ATOM 591 C CA . PHE A 1 76 ? -18.854 5.563 12.498 1.00 90.31 76 PHE A CA 1
ATOM 592 C C . PHE A 1 76 ? -19.102 6.533 13.656 1.00 90.31 76 PHE A C 1
ATOM 594 O O . PHE A 1 76 ? -19.187 6.068 14.788 1.00 90.31 76 PHE A O 1
ATOM 601 N N . GLY A 1 77 ? -19.249 7.835 13.391 1.00 90.06 77 GLY A N 1
ATOM 602 C CA . GLY A 1 77 ? -19.576 8.844 14.404 1.00 90.06 77 GLY A CA 1
ATOM 603 C C . GLY A 1 77 ? -18.438 9.179 15.371 1.00 90.06 77 GLY A C 1
ATOM 604 O O . GLY A 1 77 ? -18.683 9.769 16.416 1.00 90.06 77 GLY A O 1
ATOM 605 N N . GLU A 1 78 ? -17.202 8.804 15.051 1.00 89.38 78 GLU A N 1
ATOM 606 C CA . GLU A 1 78 ? -16.036 9.002 15.916 1.00 89.38 78 GLU A CA 1
ATOM 607 C C . GLU A 1 78 ? -14.790 9.378 15.105 1.00 89.38 78 GLU A C 1
ATOM 609 O O . GLU A 1 78 ? -14.835 9.479 13.879 1.00 89.38 78 GLU A O 1
ATOM 614 N N . GLU A 1 79 ? -13.658 9.563 15.780 1.00 86.81 79 GLU A N 1
ATOM 615 C CA . GLU A 1 79 ? -12.365 9.750 15.123 1.00 86.81 79 GLU A CA 1
ATOM 616 C C . GLU A 1 79 ? -11.691 8.413 14.804 1.00 86.81 79 GLU A C 1
ATOM 618 O O . GLU A 1 79 ? -11.889 7.418 15.500 1.00 86.81 79 GLU A O 1
ATOM 623 N N . ILE A 1 80 ? -10.900 8.380 13.727 1.00 83.31 80 ILE A N 1
ATOM 624 C CA . ILE A 1 80 ? -10.156 7.178 13.348 1.00 83.31 80 ILE A CA 1
ATOM 625 C C . ILE A 1 80 ? -9.033 6.918 14.370 1.00 83.31 80 ILE A C 1
ATOM 627 O O . ILE A 1 80 ? -8.220 7.811 14.610 1.00 83.31 80 ILE A O 1
ATOM 631 N N . PRO A 1 81 ? -8.946 5.715 14.968 1.00 79.06 81 PRO A N 1
ATOM 632 C CA . PRO A 1 81 ? -7.860 5.362 15.876 1.00 79.06 81 PRO A CA 1
ATOM 633 C C . PRO A 1 81 ? -6.479 5.486 15.227 1.00 79.06 81 PRO A C 1
ATOM 635 O O . PRO A 1 81 ? -6.265 5.032 14.101 1.00 79.06 81 PRO A O 1
ATOM 638 N N . ASP A 1 82 ? -5.502 5.990 15.983 1.00 69.31 82 ASP A N 1
ATOM 639 C CA . ASP A 1 82 ? -4.123 6.173 15.509 1.00 69.31 82 ASP A CA 1
ATOM 640 C C . ASP A 1 82 ? -3.456 4.870 15.044 1.00 69.31 82 ASP A C 1
ATOM 642 O O . ASP A 1 82 ? -2.660 4.879 14.105 1.00 69.31 82 ASP A O 1
ATOM 646 N N . ALA A 1 83 ? -3.844 3.735 15.632 1.00 60.94 83 ALA A N 1
ATOM 647 C CA . ALA A 1 83 ? -3.373 2.403 15.252 1.00 60.94 83 ALA A CA 1
ATOM 648 C C . ALA A 1 83 ? -3.893 1.913 13.882 1.00 60.94 83 ALA A C 1
ATOM 650 O O . ALA A 1 83 ? -3.364 0.943 13.341 1.00 60.94 83 ALA A O 1
ATOM 651 N N . MET A 1 84 ? -4.922 2.561 13.320 1.00 58.91 84 MET A N 1
ATOM 652 C CA . MET A 1 84 ? -5.447 2.285 11.975 1.00 58.91 84 MET A CA 1
ATOM 653 C C . MET A 1 84 ? -4.966 3.288 10.924 1.00 58.91 84 MET A C 1
ATOM 655 O O . MET A 1 84 ? -5.354 3.178 9.759 1.00 58.91 84 MET A O 1
ATOM 659 N N . ARG A 1 85 ? -4.082 4.229 11.292 1.00 58.28 85 ARG A N 1
ATOM 660 C CA . ARG A 1 85 ? -3.397 5.067 10.305 1.00 58.28 85 ARG A CA 1
ATOM 661 C C . ARG A 1 85 ? -2.650 4.154 9.323 1.00 58.28 85 ARG A C 1
ATOM 663 O O . ARG A 1 85 ? -1.973 3.225 9.770 1.00 58.28 85 ARG A O 1
ATOM 670 N N . PRO A 1 86 ? -2.729 4.400 8.004 1.00 47.84 86 PRO A N 1
ATOM 671 C CA . PRO A 1 86 ? -2.025 3.624 6.989 1.00 47.84 86 PRO A CA 1
ATOM 672 C C . PRO A 1 86 ? -0.522 3.954 7.004 1.00 47.84 86 PRO A C 1
ATOM 674 O O . PRO A 1 86 ? 0.048 4.466 6.048 1.00 47.84 86 PRO A O 1
ATOM 677 N N . GLY A 1 87 ? 0.141 3.670 8.121 1.00 47.12 87 GLY A N 1
ATOM 678 C CA . GLY A 1 87 ? 1.566 3.415 8.185 1.00 47.12 87 GLY A CA 1
ATOM 679 C C . GLY A 1 87 ? 1.740 1.925 7.959 1.00 47.12 87 GLY A C 1
ATOM 680 O O . GLY A 1 87 ? 1.218 1.123 8.729 1.00 47.12 87 GLY A O 1
ATOM 681 N N . ARG A 1 88 ? 2.404 1.573 6.855 1.00 42.66 88 ARG A N 1
ATOM 682 C CA . ARG A 1 88 ? 2.815 0.220 6.455 1.00 42.66 88 ARG A CA 1
ATOM 683 C C . ARG A 1 88 ? 2.972 -0.672 7.697 1.00 42.66 88 ARG A C 1
ATOM 685 O O . ARG A 1 88 ? 3.947 -0.506 8.427 1.00 42.66 88 ARG A O 1
ATOM 692 N N . LYS A 1 89 ? 2.043 -1.611 7.952 1.00 45.88 89 LYS A N 1
ATOM 693 C CA . LYS A 1 89 ? 2.383 -2.733 8.840 1.00 45.88 89 LYS A CA 1
ATOM 694 C C . LYS A 1 89 ? 3.675 -3.300 8.255 1.00 45.88 89 LYS A C 1
ATOM 696 O O . LYS A 1 89 ? 3.678 -3.567 7.047 1.00 45.88 89 LYS A O 1
ATOM 701 N N . PRO A 1 90 ? 4.770 -3.416 9.026 1.00 42.91 90 PRO A N 1
ATOM 702 C CA . PRO A 1 90 ? 5.912 -4.184 8.573 1.00 42.91 90 PRO A CA 1
ATOM 703 C C . PRO A 1 90 ? 5.334 -5.527 8.144 1.00 42.91 90 PRO A C 1
ATOM 705 O O . PRO A 1 90 ? 4.709 -6.208 8.957 1.00 42.91 90 PRO A O 1
ATOM 708 N N . GLN A 1 91 ? 5.401 -5.850 6.850 1.00 50.59 91 GLN A N 1
ATOM 709 C CA . GLN A 1 91 ? 5.141 -7.221 6.449 1.00 50.59 91 GLN A CA 1
ATOM 710 C C . GLN A 1 91 ? 6.140 -8.029 7.257 1.00 50.59 91 GLN A C 1
ATOM 712 O O . GLN A 1 91 ? 7.346 -7.814 7.117 1.00 50.59 91 GLN A O 1
ATOM 717 N N . GLU A 1 92 ? 5.648 -8.886 8.150 1.00 46.47 92 GLU A N 1
ATOM 718 C CA . GLU A 1 92 ? 6.520 -9.871 8.762 1.00 46.47 92 GLU A CA 1
ATOM 719 C C . GLU A 1 92 ? 7.216 -10.588 7.604 1.00 46.47 92 GLU A C 1
ATOM 721 O O . GLU A 1 92 ? 6.528 -11.039 6.676 1.00 46.47 92 GLU A O 1
ATOM 726 N N . PRO A 1 93 ? 8.559 -10.615 7.569 1.00 49.56 93 PRO A N 1
ATOM 727 C CA . PRO A 1 93 ? 9.257 -11.319 6.515 1.00 49.56 93 PRO A CA 1
ATOM 728 C C . PRO A 1 93 ? 8.731 -12.755 6.499 1.00 49.56 93 PRO A C 1
ATOM 730 O O . PRO A 1 93 ? 8.876 -13.499 7.466 1.00 49.56 93 PRO A O 1
ATOM 733 N N . ARG A 1 94 ? 8.084 -13.133 5.387 1.00 59.69 94 ARG A N 1
ATOM 734 C CA . ARG A 1 94 ? 7.518 -14.478 5.181 1.00 59.69 94 ARG A CA 1
ATOM 735 C C . ARG A 1 94 ? 8.589 -15.574 5.243 1.00 59.69 94 ARG A C 1
AT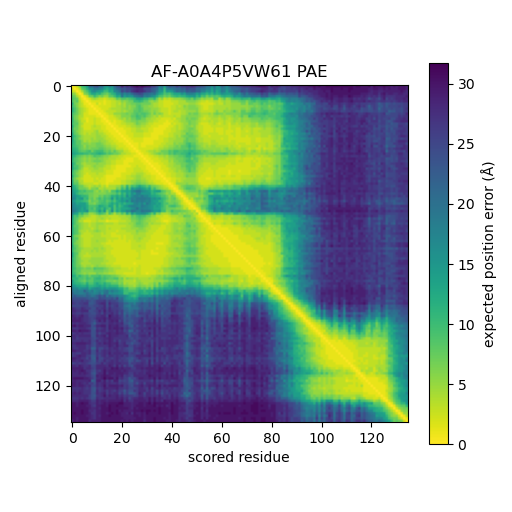OM 737 O O . ARG A 1 94 ? 8.261 -16.744 5.396 1.00 59.69 94 ARG A O 1
ATOM 744 N N . ASN A 1 95 ? 9.860 -15.179 5.169 1.00 58.91 95 ASN A N 1
ATOM 745 C CA . ASN A 1 95 ? 11.020 -16.045 5.262 1.00 58.91 95 ASN A CA 1
ATOM 746 C C . ASN A 1 95 ? 11.662 -15.890 6.646 1.00 58.91 95 ASN A C 1
ATOM 748 O O . ASN A 1 95 ? 12.156 -14.817 6.993 1.00 58.91 95 ASN A O 1
ATOM 752 N N . ARG A 1 96 ? 11.682 -16.974 7.427 1.00 56.06 96 ARG A N 1
ATOM 753 C CA . ARG A 1 96 ? 12.465 -17.059 8.664 1.00 56.06 96 ARG A CA 1
ATOM 754 C C . ARG A 1 96 ? 13.846 -17.616 8.335 1.00 56.06 96 ARG A C 1
ATOM 756 O O . ARG A 1 96 ? 13.953 -18.700 7.768 1.00 56.06 96 ARG A O 1
ATOM 763 N N . THR A 1 97 ? 14.900 -16.896 8.707 1.00 58.78 97 THR A N 1
ATOM 764 C CA . THR A 1 97 ? 16.268 -17.424 8.646 1.00 58.78 97 THR A CA 1
ATOM 765 C C . THR A 1 97 ? 16.433 -18.478 9.735 1.00 58.78 97 THR A C 1
ATOM 767 O O . THR A 1 97 ? 16.383 -18.154 10.919 1.00 58.78 97 THR A O 1
ATOM 770 N N . VAL A 1 98 ? 16.630 -19.737 9.343 1.00 57.66 98 VAL A N 1
ATOM 771 C CA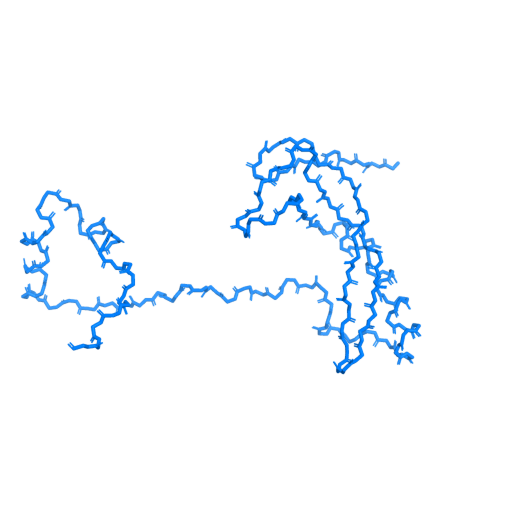 . VAL A 1 98 ? 16.940 -20.832 10.270 1.00 57.66 98 VAL A CA 1
ATOM 772 C C . VAL A 1 98 ? 18.438 -21.106 10.203 1.00 57.66 98 VAL A C 1
ATOM 774 O O . VAL A 1 98 ? 18.973 -21.378 9.130 1.00 57.66 98 VAL A O 1
ATOM 777 N N . GLN A 1 99 ? 19.129 -21.024 11.342 1.00 63.56 99 GLN A N 1
ATOM 778 C CA . GLN A 1 99 ? 20.516 -21.478 11.431 1.00 63.56 99 GLN A CA 1
ATOM 779 C C . GLN A 1 99 ? 20.529 -22.997 11.588 1.00 63.56 99 GLN A C 1
ATOM 781 O O . GLN A 1 99 ? 20.080 -23.521 12.605 1.00 63.56 99 GLN A O 1
ATOM 786 N N . VAL A 1 100 ? 21.048 -23.701 10.585 1.00 68.94 100 VAL A N 1
ATOM 787 C CA . VAL A 1 100 ? 21.241 -25.153 10.637 1.00 68.94 100 VAL A CA 1
ATOM 788 C C . VAL A 1 100 ? 22.722 -25.427 10.868 1.00 68.94 100 VAL A C 1
ATOM 790 O O . VAL A 1 100 ? 23.571 -24.932 10.127 1.00 68.94 100 VAL A O 1
ATOM 793 N N . LYS A 1 101 ? 23.038 -26.210 11.901 1.00 75.38 101 LYS A N 1
ATOM 794 C CA . LYS A 1 101 ? 24.374 -26.780 12.090 1.00 75.38 101 LYS A CA 1
ATOM 795 C C . LYS A 1 101 ? 24.372 -28.167 11.464 1.00 75.38 101 LYS A C 1
ATOM 797 O O . LYS A 1 101 ? 23.624 -29.023 11.917 1.00 75.38 101 LYS A O 1
ATOM 802 N N . LEU A 1 102 ? 25.186 -28.360 10.433 1.00 76.44 102 LEU A N 1
ATOM 803 C CA . LEU A 1 102 ? 25.441 -29.682 9.870 1.00 76.44 102 LEU A CA 1
ATOM 804 C C . LEU A 1 102 ? 26.602 -30.323 10.627 1.00 76.44 102 LEU A C 1
ATOM 806 O O . LEU A 1 102 ? 27.602 -29.663 10.916 1.00 76.44 102 LEU A O 1
ATOM 810 N N . THR A 1 103 ? 26.472 -31.606 10.934 1.00 81.00 103 THR A N 1
ATOM 811 C CA . THR A 1 103 ? 27.596 -32.439 11.363 1.00 81.00 103 THR A CA 1
ATOM 812 C C . THR A 1 103 ? 28.561 -32.672 10.198 1.00 81.00 103 THR A C 1
ATOM 814 O O . THR A 1 103 ? 28.208 -32.513 9.028 1.00 81.00 103 THR A O 1
ATOM 817 N N . GLU A 1 104 ? 29.793 -33.081 10.499 1.00 82.88 104 GLU A N 1
ATOM 818 C CA . GLU A 1 104 ? 30.817 -33.364 9.483 1.00 82.88 104 GLU A CA 1
ATOM 819 C C . GLU A 1 104 ? 30.364 -34.437 8.478 1.00 82.88 104 GLU A C 1
ATOM 821 O O . GLU A 1 104 ? 30.568 -34.296 7.272 1.00 82.88 104 GLU A O 1
ATOM 826 N N . ARG A 1 105 ? 29.650 -35.463 8.960 1.00 82.31 105 ARG A N 1
ATOM 827 C CA . ARG A 1 105 ? 29.058 -36.506 8.115 1.00 82.31 105 ARG A CA 1
ATOM 828 C C . ARG A 1 105 ? 27.993 -35.947 7.170 1.00 82.31 105 ARG A C 1
ATOM 830 O O . ARG A 1 105 ? 28.031 -36.231 5.978 1.00 82.31 105 ARG A O 1
ATOM 837 N N . GLU A 1 106 ? 27.068 -35.134 7.676 1.00 79.62 106 GLU A N 1
ATOM 838 C CA . GLU A 1 106 ? 26.010 -34.521 6.855 1.00 79.62 106 GLU A CA 1
ATOM 839 C C . GLU A 1 106 ? 26.586 -33.556 5.813 1.00 79.62 106 GLU A C 1
ATOM 841 O O . GLU A 1 106 ? 26.083 -33.471 4.693 1.00 79.62 106 GLU A O 1
ATOM 846 N N . LEU A 1 107 ? 27.671 -32.856 6.153 1.00 81.81 107 LEU A N 1
ATOM 847 C CA . LEU A 1 107 ? 28.382 -32.000 5.210 1.00 81.81 107 LEU A CA 1
ATOM 848 C C . LEU A 1 107 ? 29.043 -32.820 4.093 1.00 81.81 107 LEU A C 1
ATOM 850 O O . LEU A 1 107 ? 28.972 -32.430 2.927 1.00 81.81 107 LEU A O 1
ATOM 854 N N . HIS A 1 108 ? 29.637 -33.967 4.432 1.00 82.44 108 HIS A N 1
ATOM 855 C CA . HIS A 1 108 ? 30.220 -34.880 3.452 1.00 82.44 108 HIS A CA 1
ATOM 856 C C . HIS A 1 108 ? 29.158 -35.454 2.503 1.00 82.44 108 HIS A C 1
ATOM 858 O O . HIS A 1 108 ? 29.344 -35.454 1.287 1.00 82.44 108 HIS A O 1
ATOM 864 N N . GLU A 1 109 ? 28.007 -35.873 3.033 1.00 83.06 109 GLU A N 1
ATOM 865 C CA . GLU A 1 109 ? 26.875 -36.342 2.224 1.00 83.06 109 GLU A CA 1
ATOM 866 C C . GLU A 1 109 ? 26.334 -35.243 1.295 1.00 83.06 109 GLU A C 1
ATOM 868 O O . GLU A 1 109 ? 26.020 -35.506 0.131 1.00 83.06 109 GLU A O 1
ATOM 873 N N . LEU A 1 110 ? 26.257 -33.998 1.777 1.00 81.38 110 LEU A N 1
ATOM 874 C CA . LEU A 1 110 ? 25.862 -32.846 0.965 1.00 81.38 110 LEU A CA 1
ATOM 875 C C . LEU A 1 110 ? 26.850 -32.602 -0.184 1.00 81.38 110 LEU A C 1
ATOM 877 O O . LEU A 1 110 ? 26.434 -32.343 -1.314 1.00 81.38 110 LEU A O 1
ATOM 881 N N . ASP A 1 111 ? 28.151 -32.702 0.092 1.00 84.44 111 ASP A N 1
ATOM 882 C CA . ASP A 1 111 ? 29.204 -32.509 -0.905 1.00 84.44 111 ASP A CA 1
ATOM 883 C C . ASP A 1 111 ? 29.209 -33.601 -1.980 1.00 84.44 111 ASP A C 1
ATOM 885 O O . ASP A 1 111 ? 29.444 -33.298 -3.148 1.00 84.44 111 ASP A O 1
ATOM 889 N N . GLN A 1 112 ? 28.885 -34.846 -1.625 1.00 86.50 112 GLN A N 1
ATOM 890 C CA . GLN A 1 112 ? 28.720 -35.9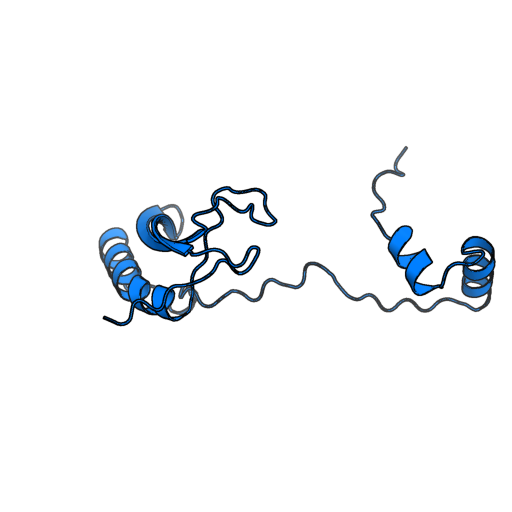14 -2.612 1.00 86.50 112 GLN A CA 1
ATOM 891 C C . GLN A 1 112 ? 27.509 -35.673 -3.519 1.00 86.50 112 GLN A C 1
ATOM 893 O O . GLN A 1 112 ? 27.569 -35.926 -4.721 1.00 86.50 112 GLN A O 1
ATOM 898 N N . ARG A 1 113 ? 26.405 -35.159 -2.961 1.00 82.31 113 ARG A N 1
ATOM 899 C CA . ARG A 1 113 ? 25.160 -34.946 -3.712 1.00 82.31 113 ARG A CA 1
ATOM 900 C C . ARG A 1 113 ? 25.170 -33.688 -4.578 1.00 82.31 113 ARG A C 1
ATOM 902 O O . ARG A 1 113 ? 24.526 -33.682 -5.624 1.00 82.31 113 ARG A O 1
ATOM 909 N N . ARG A 1 114 ? 25.898 -32.633 -4.186 1.00 84.38 114 ARG A N 1
ATOM 910 C CA . ARG A 1 114 ? 25.942 -31.376 -4.960 1.00 84.38 114 ARG A CA 1
ATOM 911 C C . ARG A 1 114 ? 26.693 -31.482 -6.284 1.00 84.38 114 ARG A C 1
ATOM 913 O O . ARG A 1 114 ? 26.539 -30.604 -7.134 1.00 84.38 114 ARG A O 1
ATOM 920 N N . GLY A 1 115 ? 27.535 -32.505 -6.443 1.00 82.94 115 GLY A N 1
ATOM 921 C CA . GLY A 1 115 ? 28.432 -32.625 -7.588 1.00 82.94 115 GLY A CA 1
ATOM 922 C C . GLY A 1 115 ? 29.296 -31.369 -7.753 1.00 82.94 115 GLY A C 1
ATOM 923 O O . GLY A 1 115 ? 30.018 -30.974 -6.839 1.00 82.94 115 GLY A O 1
ATOM 924 N N . GLY A 1 116 ? 29.202 -30.715 -8.916 1.00 81.62 116 GLY A N 1
ATOM 925 C CA . GLY A 1 116 ? 29.949 -29.490 -9.230 1.00 81.62 116 GLY A CA 1
ATOM 926 C C . GLY A 1 116 ? 29.337 -28.182 -8.708 1.00 81.62 116 GLY A C 1
ATOM 927 O O . GLY A 1 116 ? 30.002 -27.150 -8.761 1.00 81.62 116 GLY A O 1
ATOM 928 N N . ALA A 1 117 ? 28.098 -28.193 -8.204 1.00 81.56 117 ALA A N 1
ATOM 929 C CA . ALA A 1 117 ? 27.432 -26.976 -7.740 1.00 81.56 117 ALA A CA 1
ATOM 930 C C . ALA A 1 117 ? 28.036 -26.456 -6.425 1.00 81.56 117 ALA A C 1
ATOM 932 O O . ALA A 1 117 ? 28.600 -27.213 -5.625 1.00 81.56 117 ALA A O 1
ATOM 933 N N . SER A 1 118 ? 27.879 -25.156 -6.158 1.00 83.81 118 SER A N 1
ATOM 934 C CA . SER A 1 118 ? 28.209 -24.599 -4.841 1.00 83.81 118 SER A CA 1
ATOM 935 C C . SER A 1 118 ? 27.200 -25.070 -3.782 1.00 83.81 118 SER A C 1
ATOM 937 O O . SER A 1 118 ? 26.025 -25.291 -4.081 1.00 83.81 118 SER A O 1
ATOM 939 N N . ARG A 1 119 ? 27.622 -25.196 -2.514 1.00 79.81 119 ARG A N 1
ATOM 940 C CA . ARG A 1 119 ? 26.739 -25.648 -1.415 1.00 79.81 119 ARG A CA 1
ATOM 941 C C . ARG A 1 119 ? 25.473 -24.784 -1.296 1.00 79.81 119 ARG A C 1
ATOM 943 O O . ARG A 1 119 ? 24.373 -25.314 -1.188 1.00 79.81 119 ARG A O 1
ATOM 950 N N . SER A 1 120 ? 25.615 -23.460 -1.379 1.00 76.06 120 SER A N 1
ATOM 951 C CA . SER A 1 120 ? 24.497 -22.509 -1.279 1.00 76.06 120 SER A CA 1
ATOM 952 C C . SER A 1 120 ? 23.528 -22.581 -2.460 1.00 76.06 120 SER A C 1
ATOM 954 O O . SER A 1 120 ? 22.347 -22.276 -2.315 1.00 76.06 120 SER A O 1
ATOM 956 N N . GLU A 1 121 ? 24.015 -22.920 -3.650 1.00 76.69 121 GLU A N 1
ATOM 957 C CA . GLU A 1 121 ? 23.183 -23.111 -4.840 1.00 76.69 121 GLU A CA 1
ATOM 958 C C . GLU A 1 121 ? 22.407 -24.423 -4.763 1.00 76.69 121 GLU A C 1
ATOM 960 O O . GLU A 1 121 ? 21.193 -24.421 -4.952 1.00 76.69 121 GLU A O 1
ATOM 965 N N . TYR A 1 122 ? 23.082 -25.503 -4.370 1.00 82.25 122 TYR A N 1
ATOM 966 C CA . TYR A 1 122 ? 22.461 -26.809 -4.186 1.00 82.25 122 TYR A CA 1
ATOM 967 C C . TYR A 1 122 ? 21.369 -26.791 -3.106 1.00 82.25 122 TYR A C 1
ATOM 969 O O . TYR A 1 122 ? 20.271 -27.296 -3.326 1.00 82.25 122 TYR A O 1
ATOM 977 N N . ILE A 1 123 ? 21.623 -26.149 -1.958 1.00 77.88 123 ILE A N 1
ATOM 978 C CA . ILE A 1 123 ? 20.617 -26.005 -0.894 1.00 77.88 123 IL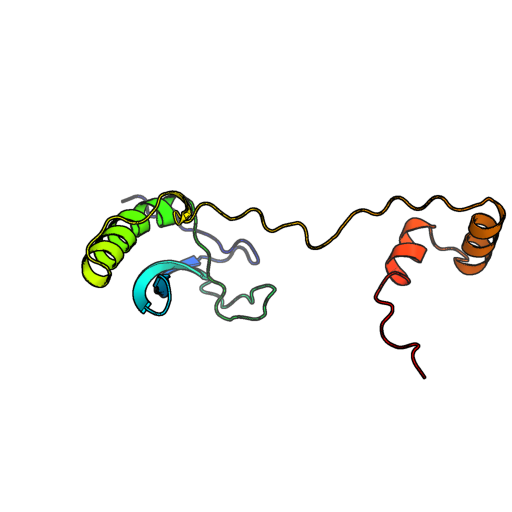E A CA 1
ATOM 979 C C . ILE A 1 123 ? 19.413 -25.202 -1.397 1.00 77.88 123 ILE A C 1
ATOM 981 O O . ILE A 1 123 ? 18.281 -25.614 -1.178 1.00 77.88 123 ILE A O 1
ATOM 985 N N . ARG A 1 124 ? 19.620 -24.082 -2.102 1.00 72.25 124 ARG A N 1
ATOM 986 C CA . ARG A 1 124 ? 18.508 -23.256 -2.605 1.00 72.25 124 ARG A CA 1
ATOM 987 C C . ARG A 1 124 ? 17.636 -23.983 -3.628 1.00 72.25 124 ARG A C 1
ATOM 989 O O . ARG A 1 124 ? 16.424 -23.800 -3.597 1.00 72.25 124 ARG A O 1
ATOM 996 N N . SER A 1 125 ? 18.224 -24.802 -4.501 1.00 70.62 125 SER A N 1
ATOM 997 C CA . SER A 1 125 ? 17.466 -25.564 -5.502 1.00 70.62 125 SER A CA 1
ATOM 998 C C . SER A 1 125 ? 16.695 -26.750 -4.914 1.00 70.62 125 SER A C 1
ATOM 1000 O O . SER A 1 125 ? 15.699 -27.163 -5.499 1.00 70.62 125 SER A O 1
ATOM 1002 N N . HIS A 1 126 ? 17.104 -27.255 -3.743 1.00 71.25 126 HIS A N 1
ATOM 1003 C CA . HIS A 1 126 ? 16.487 -28.413 -3.080 1.00 71.25 126 HIS A CA 1
ATOM 1004 C C . HIS A 1 126 ? 15.683 -28.067 -1.810 1.00 71.25 126 HIS A C 1
ATOM 1006 O O . HIS A 1 126 ? 15.014 -28.940 -1.267 1.00 71.25 126 HIS A O 1
ATOM 1012 N N . ALA A 1 127 ? 15.720 -26.817 -1.331 1.00 65.94 127 ALA A N 1
ATOM 1013 C CA . ALA A 1 127 ? 14.973 -26.341 -0.156 1.00 65.94 127 ALA A CA 1
ATOM 1014 C C . ALA A 1 127 ? 13.564 -25.789 -0.478 1.00 65.94 127 ALA A C 1
ATOM 1016 O O . ALA A 1 127 ? 12.909 -25.222 0.398 1.00 65.94 127 ALA A O 1
ATOM 1017 N N . LEU A 1 128 ? 13.083 -25.945 -1.715 1.00 46.09 128 LEU A N 1
ATOM 1018 C CA . LEU A 1 128 ? 11.687 -25.690 -2.097 1.00 46.09 128 LEU A CA 1
ATOM 1019 C C . LEU A 1 128 ? 10.815 -26.921 -1.740 1.00 46.09 128 LEU A C 1
ATOM 1021 O O . LEU A 1 128 ? 11.332 -28.031 -1.656 1.00 46.09 128 LEU A O 1
ATOM 1025 N N . PRO A 1 129 ? 9.524 -26.733 -1.422 1.00 45.28 129 PRO A N 1
ATOM 1026 C CA . PRO A 1 129 ? 8.921 -27.186 -0.169 1.00 45.28 129 PRO A CA 1
ATOM 1027 C C . PRO A 1 129 ? 8.749 -28.702 -0.012 1.00 45.28 129 PRO A C 1
ATOM 1029 O O . PRO A 1 129 ? 8.392 -29.425 -0.938 1.00 45.28 129 PRO A O 1
ATOM 1032 N N . PHE A 1 130 ? 8.896 -29.127 1.247 1.00 42.25 130 PHE A N 1
ATOM 1033 C CA . PHE A 1 130 ? 8.448 -30.391 1.835 1.00 42.25 130 PHE A CA 1
ATOM 1034 C C . PHE A 1 130 ? 6.907 -30.492 1.776 1.00 42.25 130 PHE A C 1
ATOM 1036 O O . PHE A 1 130 ? 6.231 -30.505 2.798 1.00 42.25 130 PHE A O 1
ATOM 1043 N N . GLU A 1 131 ? 6.320 -30.511 0.581 1.00 45.06 131 GLU A N 1
ATOM 1044 C CA . GLU A 1 131 ? 4.920 -30.881 0.386 1.00 45.06 131 GLU A CA 1
ATOM 1045 C C . GLU A 1 131 ? 4.851 -32.305 -0.177 1.00 45.06 131 GLU A C 1
ATOM 1047 O O . GLU A 1 131 ? 5.329 -32.591 -1.271 1.00 45.06 131 GLU A O 1
ATOM 1052 N N . ARG A 1 132 ? 4.195 -33.182 0.599 1.00 43.94 132 ARG A N 1
ATOM 1053 C CA . ARG A 1 132 ? 3.797 -34.574 0.303 1.00 43.94 132 ARG A CA 1
ATOM 1054 C C . ARG A 1 132 ? 4.874 -35.662 0.442 1.00 43.94 132 ARG A C 1
ATOM 1056 O O . ARG A 1 132 ? 5.309 -36.272 -0.528 1.00 43.94 132 ARG A O 1
ATOM 1063 N N . ARG A 1 133 ? 5.162 -36.033 1.694 1.00 38.97 133 ARG A N 1
ATOM 1064 C CA . ARG A 1 133 ? 5.387 -37.442 2.081 1.00 38.97 133 ARG A CA 1
ATOM 1065 C C . ARG A 1 133 ? 4.566 -37.787 3.324 1.00 38.97 133 ARG A C 1
ATOM 1067 O O . ARG A 1 133 ? 5.096 -38.063 4.392 1.00 38.97 133 ARG A O 1
ATOM 1074 N N . THR A 1 134 ? 3.252 -37.731 3.167 1.00 43.88 134 THR A N 1
ATOM 1075 C CA . THR A 1 134 ? 2.328 -38.600 3.897 1.00 43.88 134 THR A CA 1
ATOM 1076 C C . THR A 1 134 ? 1.593 -39.408 2.840 1.00 43.88 134 THR A C 1
ATOM 1078 O O . THR A 1 134 ? 0.766 -38.884 2.095 1.00 43.88 134 THR A O 1
ATOM 1081 N N . GLY A 1 135 ? 2.015 -40.660 2.729 1.00 35.81 135 GLY A N 1
ATOM 1082 C CA . GLY A 1 135 ? 1.536 -41.700 1.834 1.00 35.81 135 GLY A CA 1
ATOM 1083 C C . GLY A 1 135 ? 2.280 -42.960 2.216 1.00 35.81 135 GLY A C 1
ATOM 1084 O O . GLY A 1 135 ? 3.501 -42.978 1.948 1.00 35.81 135 GLY A O 1
#

pLDDT: mean 75.45, std 15.64, range [35.81, 92.75]